Protein AF-A0A7D3X343-F1 (afdb_monomer)

pLDDT: mean 83.97, std 15.02, range [36.84, 95.81]

Structure (mmCIF, N/CA/C/O backbone):
data_AF-A0A7D3X343-F1
#
_entry.id   AF-A0A7D3X343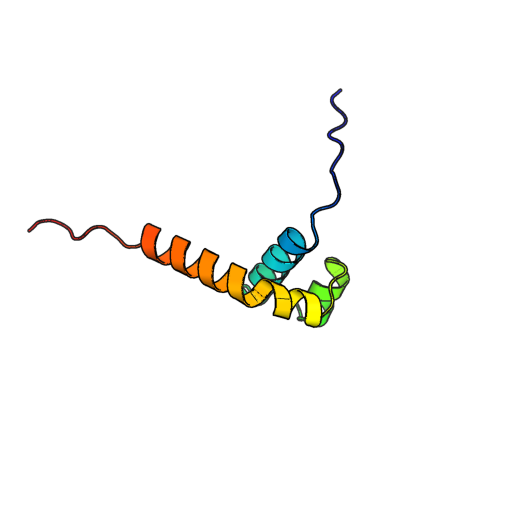-F1
#
loop_
_atom_site.group_PDB
_atom_site.id
_atom_site.type_symbol
_atom_site.label_atom_id
_atom_site.label_alt_id
_atom_site.label_comp_id
_atom_site.label_asym_id
_atom_site.label_entity_id
_atom_site.label_seq_id
_atom_site.pdbx_PDB_ins_code
_atom_site.Cartn_x
_atom_site.Cartn_y
_atom_site.Cartn_z
_atom_site.occupancy
_atom_site.B_iso_or_equiv
_atom_site.auth_seq_id
_atom_site.auth_comp_id
_atom_site.auth_asym_id
_atom_site.auth_atom_id
_atom_site.pdbx_PDB_model_num
ATOM 1 N N . MET A 1 1 ? 17.270 -24.690 16.437 1.00 36.84 1 MET A N 1
ATOM 2 C CA . MET A 1 1 ? 16.027 -23.896 16.522 1.00 36.84 1 MET A CA 1
ATOM 3 C C . MET A 1 1 ? 16.353 -22.495 16.037 1.00 36.84 1 MET A C 1
ATOM 5 O O . MET A 1 1 ? 16.945 -21.735 16.786 1.00 36.84 1 MET A O 1
ATOM 9 N N . SER A 1 2 ? 16.087 -22.200 14.765 1.00 40.72 2 SER A N 1
ATOM 10 C CA . SER A 1 2 ? 16.348 -20.876 14.194 1.00 40.72 2 SER A CA 1
ATOM 11 C C . SER A 1 2 ? 15.169 -19.972 14.523 1.00 40.72 2 SER A C 1
ATOM 13 O O . SER A 1 2 ? 14.100 -20.108 13.933 1.00 40.72 2 SER A O 1
ATOM 15 N N . THR A 1 3 ? 1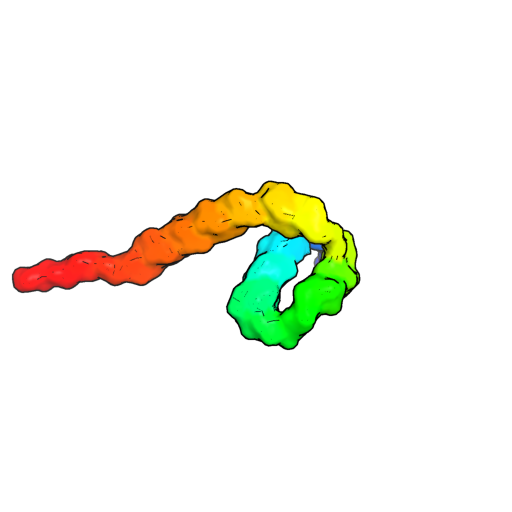5.341 -19.077 15.489 1.00 47.56 3 THR A N 1
ATOM 16 C CA . THR A 1 3 ? 14.465 -17.920 15.661 1.00 47.56 3 THR A CA 1
ATOM 17 C C . THR A 1 3 ? 14.671 -17.025 14.447 1.00 47.56 3 THR A C 1
ATOM 19 O O . THR A 1 3 ? 15.586 -16.207 14.405 1.00 47.56 3 THR A O 1
ATOM 22 N N . LEU A 1 4 ? 13.858 -17.240 13.410 1.00 51.53 4 LEU A N 1
ATOM 23 C CA . LEU A 1 4 ? 13.706 -16.290 12.319 1.00 51.53 4 LEU A CA 1
ATOM 24 C C . LEU A 1 4 ? 13.229 -14.991 12.964 1.00 51.53 4 LEU A C 1
ATOM 26 O O . LEU A 1 4 ? 12.083 -14.882 13.396 1.00 51.53 4 LEU A O 1
ATOM 30 N N . ILE A 1 5 ? 14.145 -14.042 13.116 1.00 51.91 5 ILE A N 1
ATOM 31 C CA . ILE A 1 5 ? 13.817 -12.679 13.495 1.00 51.91 5 ILE A CA 1
ATOM 32 C C . ILE A 1 5 ? 12.994 -12.155 12.318 1.00 51.91 5 ILE A C 1
ATOM 34 O O . ILE A 1 5 ? 13.556 -11.758 11.300 1.00 51.91 5 ILE A O 1
ATOM 38 N N . SER A 1 6 ? 11.665 -12.249 12.413 1.00 53.09 6 SER A N 1
ATOM 39 C CA . SER A 1 6 ? 10.754 -11.570 11.496 1.00 53.09 6 SER A CA 1
ATOM 40 C C . SER A 1 6 ? 10.987 -10.082 11.683 1.00 53.09 6 SER A C 1
ATOM 42 O O . SER A 1 6 ? 10.392 -9.456 12.561 1.00 53.09 6 SER A O 1
ATOM 44 N N . ALA A 1 7 ? 11.916 -9.526 10.908 1.00 61.41 7 ALA A N 1
ATOM 45 C CA . ALA A 1 7 ? 12.041 -8.090 10.788 1.00 61.41 7 ALA A CA 1
ATOM 46 C C . ALA A 1 7 ? 10.653 -7.555 10.395 1.00 61.41 7 ALA A C 1
ATOM 48 O O . ALA A 1 7 ? 10.017 -8.126 9.501 1.00 61.41 7 ALA A O 1
ATOM 49 N N . PRO A 1 8 ? 10.134 -6.531 11.090 1.00 73.00 8 PRO A N 1
ATOM 50 C CA . PRO A 1 8 ? 8.858 -5.949 10.719 1.00 73.00 8 PRO A CA 1
ATOM 51 C C . PRO A 1 8 ? 8.951 -5.480 9.266 1.00 73.00 8 PRO A C 1
ATOM 53 O O . PRO A 1 8 ? 9.913 -4.808 8.893 1.00 73.00 8 PRO A O 1
ATOM 56 N N . LEU A 1 9 ? 7.969 -5.877 8.452 1.00 83.44 9 LEU A N 1
ATOM 57 C CA . LEU A 1 9 ? 7.895 -5.498 7.042 1.00 83.44 9 LEU A CA 1
ATOM 58 C C . LEU A 1 9 ? 8.050 -3.981 6.894 1.00 83.44 9 LEU A C 1
ATOM 60 O O . LEU A 1 9 ? 7.493 -3.204 7.687 1.00 83.44 9 LEU A O 1
ATOM 64 N N . SER A 1 10 ? 8.780 -3.562 5.860 1.00 91.00 10 SER A N 1
ATOM 65 C CA . SER A 1 10 ? 8.935 -2.143 5.557 1.00 91.00 10 SER A CA 1
ATOM 66 C C . SER A 1 10 ? 7.567 -1.497 5.284 1.00 91.00 10 SER A C 1
ATOM 68 O O . SER A 1 10 ? 6.558 -2.177 5.068 1.00 91.00 10 SER A O 1
ATOM 70 N N . VAL A 1 11 ? 7.494 -0.166 5.355 1.00 91.75 11 VAL A N 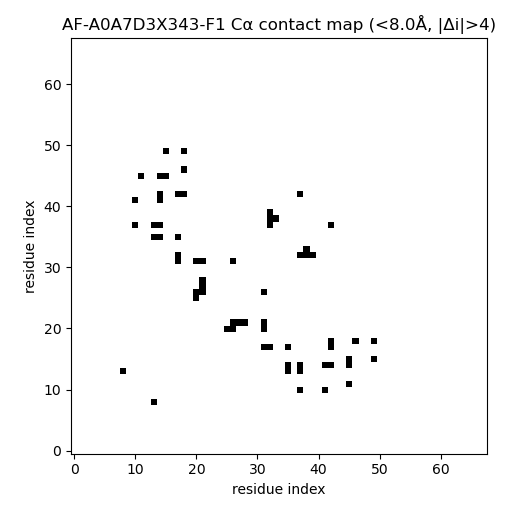1
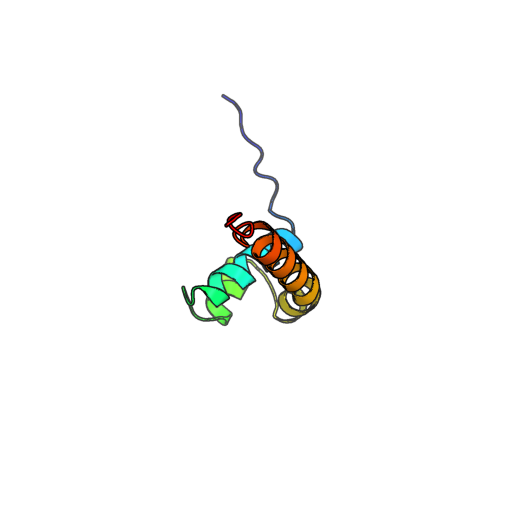ATOM 71 C CA . VAL A 1 11 ? 6.258 0.560 5.003 1.00 91.75 11 VAL A CA 1
ATOM 72 C C . VAL A 1 11 ? 5.880 0.288 3.544 1.00 91.75 11 VAL A C 1
ATOM 74 O O . VAL A 1 11 ? 4.707 0.068 3.259 1.00 91.75 11 VAL A O 1
ATOM 77 N N . GLU A 1 12 ? 6.874 0.201 2.658 1.00 93.12 12 GLU A N 1
ATOM 78 C CA . GLU A 1 12 ? 6.688 -0.120 1.243 1.00 93.12 12 GLU A CA 1
ATOM 79 C C . GLU A 1 12 ? 6.073 -1.513 1.043 1.00 93.12 12 GLU A C 1
ATOM 81 O O . GLU A 1 12 ? 5.029 -1.633 0.403 1.00 93.12 12 GLU A O 1
ATOM 86 N N . ASP A 1 13 ? 6.648 -2.553 1.658 1.00 92.25 13 ASP A N 1
ATOM 87 C CA . ASP A 1 13 ? 6.126 -3.923 1.538 1.00 92.25 13 ASP A CA 1
ATOM 88 C C . ASP A 1 13 ? 4.679 -4.008 2.030 1.00 92.25 13 ASP A C 1
ATOM 90 O O . ASP A 1 13 ? 3.812 -4.618 1.401 1.00 92.25 13 ASP A O 1
ATOM 94 N N . ARG A 1 14 ? 4.395 -3.354 3.162 1.00 93.94 14 ARG A N 1
ATOM 95 C CA . ARG A 1 14 ? 3.040 -3.290 3.714 1.00 93.94 14 ARG A CA 1
ATOM 96 C C . ARG A 1 14 ? 2.092 -2.551 2.778 1.00 93.94 14 ARG A C 1
ATOM 98 O O . ARG A 1 14 ? 0.952 -2.991 2.629 1.00 93.94 14 ARG A O 1
ATOM 105 N N . ALA A 1 15 ? 2.539 -1.471 2.137 1.00 94.88 15 ALA A N 1
ATOM 106 C CA . ALA A 1 15 ? 1.736 -0.721 1.178 1.00 94.88 15 ALA A CA 1
ATOM 107 C C . ALA A 1 15 ? 1.400 -1.564 -0.058 1.00 94.88 15 ALA A C 1
ATOM 109 O O . ALA A 1 15 ? 0.244 -1.578 -0.477 1.00 94.88 15 ALA A O 1
ATOM 110 N N . TYR A 1 16 ? 2.348 -2.336 -0.594 1.00 94.56 16 TYR A N 1
ATOM 111 C CA . TYR A 1 16 ? 2.079 -3.245 -1.714 1.00 94.56 16 TYR A CA 1
ATOM 112 C C . TYR A 1 16 ? 1.117 -4.371 -1.338 1.00 94.56 16 TYR A C 1
ATOM 114 O O . TYR A 1 16 ? 0.176 -4.646 -2.085 1.00 94.56 16 TYR A O 1
ATOM 122 N N . ILE A 1 17 ? 1.274 -4.970 -0.153 1.00 93.62 17 ILE A N 1
ATOM 123 C CA . ILE A 1 17 ? 0.326 -5.974 0.354 1.00 93.62 17 ILE A CA 1
ATOM 124 C C . ILE A 1 17 ? -1.077 -5.366 0.487 1.00 93.62 17 ILE A C 1
ATOM 126 O O . ILE A 1 17 ? -2.058 -5.973 0.053 1.00 93.62 17 ILE A O 1
ATOM 130 N N .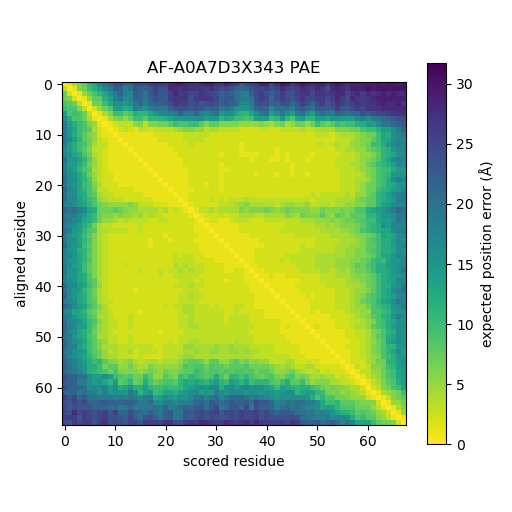 ALA A 1 18 ? -1.182 -4.153 1.033 1.00 94.44 18 ALA A N 1
ATOM 131 C CA . ALA A 1 18 ? -2.451 -3.452 1.179 1.00 94.44 18 ALA A CA 1
ATOM 132 C C . ALA A 1 18 ? -3.097 -3.121 -0.180 1.00 94.44 18 ALA A C 1
ATOM 134 O O . ALA A 1 18 ? -4.294 -3.353 -0.359 1.00 94.44 18 ALA A O 1
ATOM 135 N N . LEU A 1 19 ? -2.325 -2.636 -1.159 1.00 94.06 19 LEU A N 1
ATOM 136 C CA . LEU A 1 19 ? -2.805 -2.361 -2.522 1.00 94.06 19 LEU A CA 1
ATOM 137 C C . LEU A 1 19 ? -3.306 -3.629 -3.215 1.00 94.06 19 LEU A C 1
ATOM 139 O O . LEU A 1 19 ? -4.369 -3.615 -3.841 1.00 94.06 19 LEU A O 1
ATOM 143 N N . TYR A 1 20 ? -2.598 -4.742 -3.041 1.00 93.81 20 TYR A N 1
ATOM 144 C CA . TYR A 1 20 ? -3.022 -6.031 -3.570 1.00 93.81 20 TYR A CA 1
ATOM 145 C C . TYR A 1 20 ? -4.311 -6.541 -2.901 1.00 93.81 20 TYR A C 1
ATOM 147 O O . TYR A 1 20 ? -5.252 -6.950 -3.584 1.00 93.81 20 TYR A O 1
ATOM 155 N N . ALA A 1 21 ? -4.416 -6.450 -1.572 1.00 93.12 21 ALA A N 1
ATOM 156 C CA . ALA A 1 21 ? -5.624 -6.835 -0.836 1.00 93.12 21 ALA A CA 1
ATOM 157 C C . ALA A 1 21 ? -6.852 -5.994 -1.240 1.00 93.12 21 ALA A C 1
ATOM 159 O O . ALA A 1 21 ? -7.965 -6.521 -1.354 1.00 93.12 21 ALA A O 1
ATOM 160 N N . LEU A 1 22 ? -6.645 -4.699 -1.512 1.00 93.00 22 LEU A N 1
ATOM 161 C CA . LEU A 1 22 ? -7.669 -3.798 -2.049 1.00 93.00 22 LEU A CA 1
ATOM 162 C C . LEU A 1 22 ? -8.138 -4.233 -3.438 1.00 93.00 22 LEU A C 1
ATOM 164 O O . LEU A 1 22 ? -9.343 -4.264 -3.696 1.00 93.00 22 LEU A O 1
ATOM 168 N N . GLN A 1 23 ? -7.208 -4.600 -4.320 1.00 92.00 23 GLN A N 1
ATOM 169 C CA . GLN A 1 23 ? -7.515 -5.084 -5.667 1.00 92.00 23 GLN A CA 1
ATOM 170 C C . GLN A 1 23 ? -8.344 -6.374 -5.640 1.00 92.00 23 GLN A C 1
ATOM 172 O O . GLN A 1 23 ? -9.283 -6.520 -6.423 1.00 92.00 23 GLN A O 1
ATOM 177 N N . LEU A 1 24 ? -8.060 -7.269 -4.690 1.00 92.75 24 LEU A N 1
ATOM 178 C CA . LEU A 1 24 ? -8.829 -8.495 -4.458 1.00 92.75 24 LEU A CA 1
ATOM 179 C C . LEU A 1 24 ? -10.167 -8.269 -3.733 1.00 92.75 24 LEU A C 1
ATOM 181 O O . LEU A 1 24 ? -10.933 -9.218 -3.569 1.00 92.75 24 LEU A O 1
ATOM 185 N N . ARG A 1 25 ? -10.461 -7.038 -3.290 1.00 92.50 25 ARG A N 1
ATOM 186 C CA . ARG A 1 25 ? -11.657 -6.678 -2.505 1.00 92.50 25 ARG A CA 1
ATOM 187 C C . ARG A 1 25 ? -11.852 -7.554 -1.259 1.00 92.50 25 ARG A C 1
ATOM 189 O O . ARG A 1 25 ? -12.984 -7.849 -0.885 1.00 92.50 25 ARG A O 1
ATOM 196 N N . GLN A 1 26 ? -10.759 -7.966 -0.612 1.00 86.81 26 GLN A N 1
ATOM 197 C CA . GLN A 1 26 ? -10.824 -8.877 0.541 1.00 86.81 26 GLN A CA 1
ATOM 198 C C . GLN A 1 26 ? -11.521 -8.265 1.760 1.00 86.81 26 GLN A C 1
ATOM 200 O O . GLN A 1 26 ? -12.159 -8.978 2.530 1.00 86.81 26 GLN A O 1
ATOM 205 N N . ALA A 1 27 ? -11.395 -6.951 1.946 1.00 92.19 27 ALA A N 1
ATOM 206 C CA . ALA A 1 27 ? -11.996 -6.219 3.052 1.00 92.19 27 ALA A CA 1
ATOM 207 C C . ALA A 1 27 ? -12.214 -4.746 2.676 1.00 92.19 27 ALA A C 1
ATOM 209 O O . ALA A 1 27 ? -11.849 -4.294 1.586 1.00 92.19 27 ALA A O 1
ATOM 210 N N . SER A 1 28 ? -12.816 -3.982 3.590 1.00 93.38 28 SER A N 1
ATOM 211 C CA . SER A 1 28 ? -12.928 -2.536 3.428 1.00 93.38 28 SER A CA 1
ATOM 212 C C . SER A 1 28 ? -11.548 -1.879 3.485 1.00 93.38 28 SER A C 1
ATOM 214 O O . SER A 1 28 ? -10.638 -2.326 4.186 1.00 93.38 28 SER A O 1
ATOM 216 N N . ARG A 1 29 ? -11.404 -0.765 2.767 1.00 92.62 29 ARG A N 1
ATOM 217 C CA . ARG A 1 29 ? -10.141 -0.027 2.679 1.00 92.62 29 ARG A CA 1
ATOM 218 C C . ARG A 1 29 ? -9.582 0.380 4.038 1.00 92.62 29 ARG A C 1
ATOM 220 O O . ARG A 1 29 ? -8.399 0.206 4.302 1.00 92.62 29 ARG A O 1
ATOM 227 N N . GLN A 1 30 ? -10.462 0.838 4.919 1.00 93.81 30 GLN A N 1
ATOM 228 C CA . GLN A 1 30 ? -10.101 1.259 6.265 1.00 93.81 30 GLN A CA 1
ATOM 229 C C . GLN A 1 30 ? -9.617 0.088 7.135 1.00 93.81 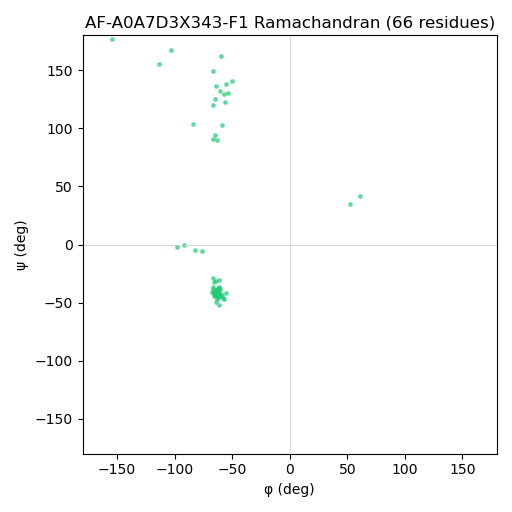30 GLN A C 1
ATOM 231 O O . GLN A 1 30 ? -8.677 0.254 7.907 1.00 93.81 30 GLN A O 1
ATOM 236 N N . ALA A 1 31 ? -10.207 -1.103 6.979 1.00 93.31 31 ALA A N 1
ATOM 237 C CA . ALA A 1 31 ? -9.774 -2.297 7.701 1.00 93.31 31 ALA A CA 1
ATOM 238 C C . ALA A 1 31 ? -8.384 -2.766 7.247 1.00 93.31 31 ALA A C 1
ATOM 240 O O . ALA A 1 31 ? -7.556 -3.118 8.083 1.00 93.31 31 ALA A O 1
ATOM 241 N N . ILE A 1 32 ? -8.110 -2.715 5.940 1.00 93.00 32 ILE A N 1
ATOM 242 C CA . ILE A 1 32 ? -6.802 -3.075 5.374 1.00 93.00 32 ILE A CA 1
ATOM 243 C C . ILE A 1 32 ? -5.725 -2.107 5.880 1.00 93.00 32 ILE A C 1
ATOM 245 O O . ILE A 1 32 ? -4.703 -2.539 6.406 1.00 93.00 32 ILE A O 1
ATOM 249 N N . LEU A 1 33 ? -5.973 -0.799 5.801 1.00 93.06 33 LEU A N 1
ATOM 250 C CA . LEU A 1 33 ? -5.047 0.216 6.311 1.00 93.06 33 LEU A CA 1
ATOM 251 C C . LEU A 1 33 ? -4.729 0.027 7.799 1.00 93.06 33 LEU A C 1
ATOM 253 O O . LEU A 1 33 ? -3.559 0.019 8.181 1.00 93.06 33 LEU A O 1
ATOM 257 N N . ALA A 1 34 ? -5.755 -0.198 8.624 1.00 93.50 34 ALA A N 1
ATOM 258 C CA . ALA A 1 34 ? -5.582 -0.435 10.054 1.00 93.50 34 ALA A CA 1
ATOM 259 C C . ALA A 1 34 ? -4.781 -1.717 10.343 1.00 93.50 34 ALA A C 1
ATOM 261 O O . ALA A 1 34 ? -3.891 -1.698 11.191 1.00 93.50 34 ALA A O 1
ATOM 262 N N . ALA A 1 35 ? -5.045 -2.807 9.615 1.00 91.06 35 ALA A N 1
ATOM 263 C CA . ALA A 1 35 ? -4.344 -4.081 9.787 1.00 91.06 35 ALA A CA 1
ATOM 264 C C . ALA A 1 35 ? -2.847 -3.993 9.450 1.00 91.06 35 ALA A C 1
ATOM 266 O O . ALA A 1 35 ? -2.033 -4.690 10.055 1.00 91.06 35 ALA A O 1
ATOM 267 N N . HIS A 1 36 ? -2.477 -3.119 8.512 1.00 89.81 36 HIS A N 1
ATOM 268 C CA . HIS A 1 36 ? -1.088 -2.918 8.097 1.00 89.81 36 HIS A CA 1
ATOM 269 C C . HIS A 1 36 ? -0.409 -1.714 8.775 1.00 89.81 36 HIS A C 1
ATOM 271 O O . HIS A 1 36 ? 0.791 -1.495 8.577 1.00 89.81 36 HIS A O 1
ATOM 277 N N . GLY A 1 37 ? -1.134 -0.967 9.615 1.00 92.81 37 GLY A N 1
ATOM 278 C CA . GLY A 1 37 ? -0.627 0.235 10.280 1.00 92.81 37 GLY A CA 1
ATOM 279 C C . GLY A 1 37 ? -0.213 1.317 9.284 1.00 92.81 37 GLY A C 1
ATOM 280 O O . GLY A 1 37 ? 0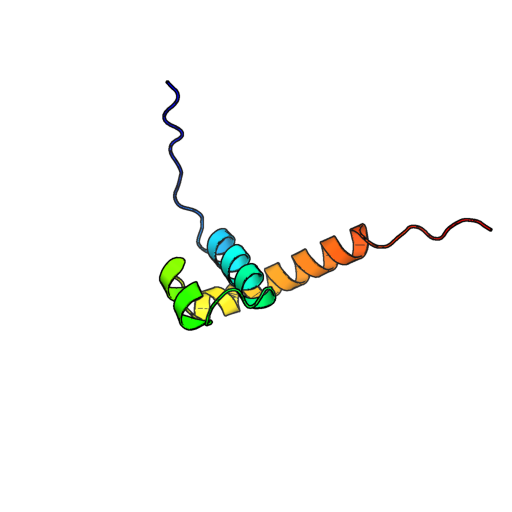.851 1.911 9.441 1.00 92.81 37 GLY A O 1
ATOM 281 N N . LEU A 1 38 ? -1.018 1.504 8.237 1.00 93.62 38 LEU A N 1
ATOM 282 C CA . LEU A 1 38 ? -0.782 2.443 7.144 1.00 93.62 38 LEU A CA 1
ATOM 283 C C . LEU A 1 38 ? -1.826 3.555 7.143 1.00 93.62 38 LEU A C 1
ATOM 285 O O . LEU A 1 38 ? -2.963 3.378 7.586 1.00 93.62 38 LEU A O 1
ATOM 289 N N . THR A 1 39 ? -1.451 4.684 6.562 1.00 95.56 39 THR A N 1
ATOM 290 C CA . THR A 1 39 ? -2.357 5.780 6.222 1.00 95.56 39 THR A CA 1
ATOM 291 C C . THR A 1 39 ? -2.671 5.786 4.724 1.00 95.56 39 THR A C 1
ATOM 293 O O . THR A 1 39 ? -2.007 5.136 3.917 1.00 95.56 39 THR A O 1
ATOM 296 N N . GLU A 1 40 ? -3.677 6.564 4.319 1.00 93.50 40 GLU A N 1
ATOM 297 C CA . GLU A 1 40 ? -3.934 6.809 2.891 1.00 93.50 40 GLU A CA 1
ATOM 298 C C . GLU A 1 40 ? -2.746 7.500 2.201 1.00 93.50 40 GLU A C 1
ATOM 300 O O . GLU A 1 40 ? -2.510 7.268 1.017 1.00 93.50 40 GLU A O 1
ATOM 305 N N . ALA A 1 41 ? -1.979 8.319 2.930 1.00 94.62 41 ALA A N 1
ATOM 306 C CA . ALA A 1 41 ? -0.799 8.980 2.385 1.00 94.62 41 ALA A CA 1
ATOM 307 C C . ALA A 1 41 ? 0.298 7.966 2.031 1.00 94.62 41 ALA A C 1
ATOM 309 O O . ALA A 1 41 ? 0.877 8.065 0.952 1.00 94.62 41 ALA A O 1
ATOM 310 N N . ASP A 1 42 ? 0.513 6.954 2.879 1.00 92.94 42 ASP A N 1
ATOM 311 C CA . ASP A 1 42 ? 1.480 5.882 2.611 1.00 92.94 42 ASP A CA 1
ATOM 312 C C . ASP A 1 42 ? 1.086 5.089 1.357 1.00 92.94 42 ASP A C 1
ATOM 314 O O . ASP A 1 42 ? 1.908 4.859 0.470 1.00 92.94 42 ASP A O 1
ATOM 318 N N . LEU A 1 43 ? -0.199 4.730 1.227 1.00 93.06 43 LEU A N 1
ATOM 319 C CA . LEU A 1 43 ? -0.705 4.076 0.014 1.00 93.06 43 LEU A CA 1
ATOM 320 C C . LEU A 1 43 ? -0.471 4.930 -1.229 1.00 93.06 43 LEU A C 1
ATOM 322 O O . LEU A 1 43 ? -0.035 4.412 -2.255 1.00 93.06 43 LEU A O 1
ATOM 326 N N . GLN A 1 44 ? -0.771 6.227 -1.149 1.00 9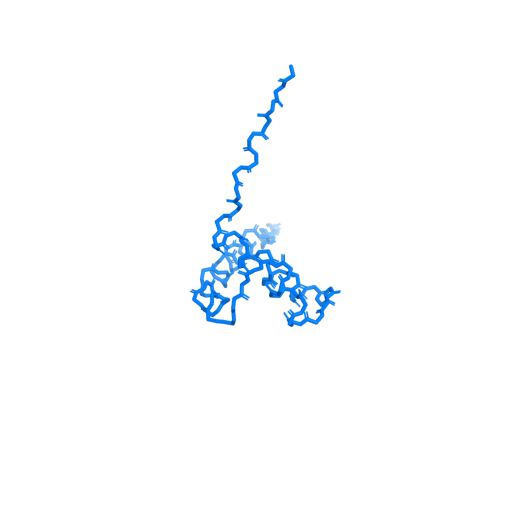4.50 44 GLN A N 1
ATOM 327 C CA . GLN A 1 44 ? -0.632 7.133 -2.281 1.00 94.50 44 GLN A CA 1
ATOM 328 C C . GLN A 1 44 ? 0.836 7.325 -2.679 1.00 94.50 44 GLN A C 1
ATOM 330 O O . GLN A 1 44 ? 1.136 7.359 -3.871 1.00 94.50 44 GLN A O 1
ATOM 335 N N . GLN A 1 45 ? 1.744 7.394 -1.704 1.00 95.81 45 GLN A N 1
ATOM 336 C CA . GLN A 1 45 ? 3.183 7.511 -1.935 1.00 95.81 45 GLN A CA 1
ATOM 337 C C . GLN A 1 45 ? 3.741 6.301 -2.695 1.00 95.81 45 GLN A C 1
ATOM 339 O O . GLN A 1 45 ? 4.537 6.469 -3.616 1.00 95.81 45 GLN A O 1
ATOM 344 N N . HIS A 1 46 ? 3.298 5.091 -2.351 1.00 94.62 46 HIS A N 1
ATOM 345 C CA . HIS A 1 46 ? 3.777 3.851 -2.974 1.00 94.62 46 HIS A CA 1
ATOM 346 C C . HIS A 1 46 ? 2.944 3.403 -4.186 1.00 94.62 46 HIS A C 1
ATOM 348 O O . HIS A 1 46 ? 3.259 2.403 -4.831 1.00 94.62 46 HIS A O 1
ATOM 354 N N . ARG A 1 47 ? 1.894 4.149 -4.548 1.00 92.81 47 ARG A N 1
ATOM 355 C CA . ARG A 1 47 ? 0.984 3.769 -5.634 1.00 92.81 47 ARG A CA 1
ATOM 356 C C . ARG A 1 47 ? 1.664 3.721 -7.001 1.00 92.81 47 ARG A C 1
ATOM 358 O O . ARG A 1 47 ? 1.390 2.803 -7.764 1.00 92.81 47 ARG A O 1
ATOM 365 N N . ALA A 1 48 ? 2.559 4.666 -7.288 1.00 93.94 48 ALA A N 1
ATOM 366 C CA . ALA A 1 48 ? 3.291 4.695 -8.554 1.00 93.94 48 ALA A CA 1
ATOM 367 C C . ALA A 1 48 ? 4.187 3.453 -8.720 1.00 93.94 48 ALA A C 1
ATOM 369 O O . ALA A 1 48 ? 4.101 2.767 -9.734 1.00 93.94 48 ALA A O 1
ATOM 370 N N . GLY A 1 49 ? 4.956 3.096 -7.684 1.00 93.94 49 GLY A N 1
ATOM 371 C CA . GLY A 1 49 ? 5.797 1.893 -7.702 1.00 93.94 49 GLY A CA 1
ATOM 372 C C . GLY A 1 49 ? 4.985 0.602 -7.850 1.00 93.94 49 GLY A C 1
ATOM 373 O O . GLY A 1 49 ? 5.368 -0.302 -8.588 1.00 93.94 49 GLY A O 1
ATOM 374 N N . TRP A 1 50 ? 3.806 0.534 -7.225 1.00 93.56 50 TRP A N 1
ATOM 375 C CA . TRP A 1 50 ? 2.883 -0.589 -7.403 1.00 93.56 50 TRP A CA 1
ATOM 376 C C . TRP A 1 50 ? 2.352 -0.711 -8.839 1.00 93.56 50 TRP A C 1
ATOM 378 O O . TRP A 1 50 ? 2.232 -1.818 -9.368 1.00 93.56 50 TRP A O 1
ATOM 388 N N . GLU A 1 51 ? 2.019 0.408 -9.482 1.00 92.69 51 GLU A N 1
ATOM 389 C CA . GLU A 1 51 ? 1.561 0.432 -10.875 1.00 92.69 51 GLU A CA 1
ATOM 390 C C . GLU A 1 51 ? 2.675 0.004 -11.842 1.00 92.69 51 GLU A C 1
ATOM 392 O O . GLU A 1 51 ? 2.423 -0.803 -12.739 1.00 92.69 51 GLU A O 1
ATOM 397 N N . GLU A 1 52 ? 3.913 0.450 -11.616 1.00 92.38 52 GLU A N 1
ATOM 398 C CA . GLU A 1 52 ? 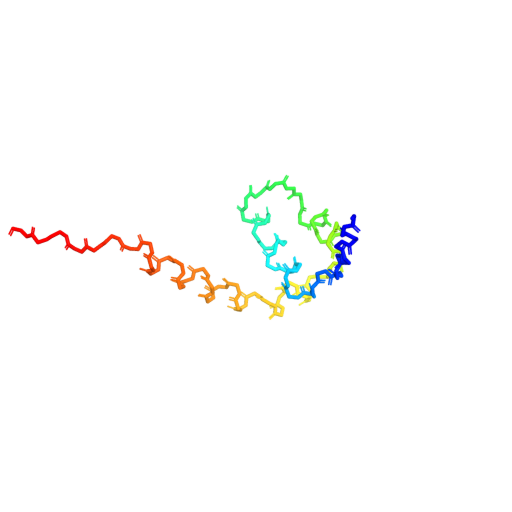5.089 -0.003 -12.372 1.00 92.38 52 GLU A CA 1
ATOM 399 C C . GLU A 1 52 ? 5.334 -1.508 -12.203 1.00 92.38 52 GLU A C 1
ATOM 401 O O . GLU A 1 52 ? 5.540 -2.223 -13.187 1.00 92.38 52 GLU A O 1
ATOM 406 N N . LEU A 1 53 ? 5.246 -2.017 -10.970 1.00 89.56 53 LEU A N 1
ATOM 407 C CA . LEU A 1 53 ? 5.420 -3.440 -10.676 1.00 89.56 53 LEU A CA 1
ATOM 408 C C . LEU A 1 53 ? 4.351 -4.287 -11.378 1.00 89.56 53 LEU A C 1
ATOM 410 O O . LEU A 1 53 ? 4.669 -5.311 -11.988 1.00 89.56 53 LEU A O 1
ATOM 414 N N . GLN A 1 54 ? 3.093 -3.843 -11.350 1.00 89.38 54 GLN A N 1
ATOM 415 C CA . GLN A 1 54 ? 2.011 -4.501 -12.083 1.00 89.38 54 GLN A CA 1
ATOM 416 C C . GLN A 1 54 ? 2.238 -4.480 -13.596 1.00 89.38 54 GLN A C 1
ATOM 418 O O . GLN A 1 54 ? 2.041 -5.507 -14.248 1.00 89.38 54 GLN A O 1
ATOM 423 N N . ALA A 1 55 ? 2.665 -3.347 -14.159 1.00 88.44 55 ALA A N 1
ATOM 424 C CA . ALA A 1 55 ? 2.951 -3.231 -15.586 1.00 88.44 55 ALA A CA 1
ATOM 425 C C . ALA A 1 55 ? 4.079 -4.182 -16.012 1.00 88.44 55 ALA A C 1
ATOM 427 O O . ALA A 1 55 ? 3.947 -4.894 -17.009 1.00 88.44 55 ALA A O 1
ATOM 428 N N . HIS A 1 56 ? 5.144 -4.273 -15.211 1.00 86.81 56 HIS A N 1
ATOM 429 C CA . HIS A 1 56 ? 6.258 -5.193 -15.455 1.00 86.81 56 HIS A CA 1
ATOM 430 C C . HIS A 1 56 ? 5.827 -6.663 -15.402 1.00 86.81 56 HIS A C 1
ATOM 432 O O . HIS A 1 56 ? 6.236 -7.482 -16.230 1.00 86.81 56 HIS A O 1
ATOM 438 N N . HIS A 1 57 ? 4.956 -7.015 -14.454 1.00 81.06 57 HIS A N 1
ATOM 439 C CA . HIS A 1 57 ? 4.378 -8.356 -14.385 1.00 81.06 57 HIS A CA 1
ATOM 440 C C . HIS A 1 57 ? 3.450 -8.659 -15.565 1.00 81.06 57 HIS A C 1
ATOM 442 O O . HIS A 1 57 ? 3.495 -9.771 -16.096 1.00 81.06 57 HIS A O 1
ATOM 448 N N . ALA A 1 58 ? 2.630 -7.699 -15.993 1.00 81.12 58 ALA A N 1
ATOM 449 C CA . ALA A 1 58 ? 1.735 -7.862 -17.133 1.00 81.12 58 ALA A CA 1
ATOM 450 C C . ALA A 1 58 ? 2.515 -8.087 -18.437 1.00 81.12 58 ALA A C 1
ATOM 452 O O . ALA A 1 58 ? 2.163 -8.979 -19.207 1.00 81.12 58 ALA A O 1
ATOM 453 N N . ASP A 1 59 ? 3.605 -7.344 -18.645 1.00 78.75 59 ASP A N 1
ATOM 454 C CA . ASP A 1 59 ? 4.468 -7.499 -19.819 1.00 78.75 59 ASP A CA 1
ATOM 455 C C . ASP A 1 59 ? 5.163 -8.868 -19.842 1.00 78.75 59 ASP A C 1
ATOM 457 O O . ASP A 1 59 ? 5.129 -9.574 -20.848 1.00 78.75 59 ASP A O 1
ATOM 461 N N . ARG A 1 60 ? 5.680 -9.330 -18.697 1.00 73.88 60 ARG A N 1
ATOM 462 C CA . ARG A 1 60 ? 6.262 -10.681 -18.573 1.00 73.88 60 ARG A CA 1
ATOM 463 C C . ARG A 1 60 ? 5.256 -11.816 -18.727 1.00 73.88 60 ARG A C 1
ATOM 465 O O . ARG A 1 60 ? 5.630 -12.909 -19.142 1.00 73.88 60 ARG A O 1
ATOM 472 N N . SER A 1 61 ? 4.001 -11.572 -18.367 1.00 71.12 61 SER A N 1
ATOM 473 C CA . SER A 1 61 ? 2.918 -12.551 -18.508 1.00 71.12 61 SER A CA 1
ATOM 474 C C . SER A 1 61 ? 2.339 -12.568 -19.924 1.00 71.12 61 SER A C 1
ATOM 476 O O . SER A 1 61 ? 1.474 -13.395 -20.221 1.00 71.12 61 SER A O 1
ATOM 478 N N . ARG A 1 62 ? 2.791 -11.662 -20.804 1.00 69.06 62 ARG A N 1
ATOM 479 C CA . ARG A 1 62 ? 2.341 -11.600 -22.188 1.00 69.06 62 ARG A CA 1
ATOM 480 C C . ARG A 1 62 ? 2.810 -12.863 -22.919 1.00 69.06 62 ARG A C 1
ATOM 482 O O . ARG A 1 62 ? 4.014 -13.106 -23.004 1.00 69.06 62 ARG A O 1
ATOM 489 N N . PRO A 1 63 ? 1.891 -13.677 -23.465 1.00 65.25 63 PRO A N 1
ATOM 490 C CA . PRO A 1 63 ? 2.280 -14.850 -24.229 1.00 65.25 63 PRO A CA 1
ATOM 491 C C . PRO A 1 63 ? 3.111 -14.415 -25.438 1.00 65.25 63 PRO A C 1
ATOM 493 O O . PRO A 1 63 ? 2.729 -13.492 -26.164 1.00 65.25 63 PRO A O 1
ATOM 496 N N . LEU A 1 64 ? 4.250 -15.083 -25.643 1.00 68.31 64 LEU A N 1
ATOM 497 C CA . LEU A 1 64 ? 5.065 -14.897 -26.839 1.00 68.31 64 LEU A CA 1
ATOM 498 C C . LEU A 1 64 ? 4.191 -15.153 -28.079 1.00 68.31 64 LEU A C 1
ATOM 500 O O . LEU A 1 64 ? 3.387 -16.095 -28.058 1.00 68.31 64 LEU A O 1
ATOM 504 N N . PRO A 1 65 ? 4.313 -14.339 -29.145 1.00 66.25 65 PRO A N 1
ATOM 505 C CA . PRO A 1 65 ? 3.599 -14.606 -30.385 1.00 66.25 65 PRO A CA 1
ATOM 506 C C . PRO A 1 65 ? 3.973 -16.014 -30.854 1.00 66.25 65 PRO A C 1
ATOM 508 O O . PRO A 1 65 ? 5.155 -16.338 -30.985 1.00 66.25 65 PRO A O 1
ATOM 511 N N . ARG A 1 66 ? 2.967 -16.879 -31.035 1.00 60.88 66 ARG A N 1
ATOM 512 C CA . ARG A 1 66 ? 3.197 -18.207 -31.605 1.00 60.88 66 ARG A CA 1
ATOM 513 C C . ARG A 1 66 ? 3.680 -18.009 -33.047 1.00 60.88 66 ARG A C 1
ATOM 515 O O . ARG A 1 66 ? 2.983 -17.314 -33.781 1.00 60.88 66 ARG A O 1
ATOM 522 N N . PRO A 1 67 ? 4.841 -18.564 -33.439 1.00 70.75 67 PRO A N 1
ATOM 523 C CA . PRO A 1 67 ? 5.231 -18.577 -34.840 1.00 70.75 67 PRO A CA 1
ATOM 524 C C . PRO A 1 67 ? 4.225 -19.429 -35.625 1.00 70.75 67 PRO A C 1
ATOM 526 O O . PRO A 1 67 ? 3.783 -20.469 -35.127 1.00 70.75 67 PRO A O 1
ATOM 529 N N . GLU A 1 68 ? 3.832 -18.921 -36.791 1.00 65.88 68 GLU A N 1
ATOM 530 C CA . GLU A 1 68 ? 2.862 -19.520 -37.721 1.00 65.88 68 GLU A CA 1
ATOM 531 C C . GLU A 1 68 ? 3.471 -20.682 -38.513 1.00 65.88 68 GLU A C 1
ATOM 533 O O . GLU A 1 68 ? 4.674 -20.593 -38.858 1.00 65.88 68 GLU A O 1
#

Sequence (68 aa):
MSTLISAPLSVEDRAYIALYALQLRQASRQAILAAHGLTEADLQQHRAGWEELQAHHADRSRPLPRPE

Solvent-accessible surface area (backbone atoms only — not comparable to full-atom values): 4263 Å² total; per-residue (Å²): 135,84,80,75,78,76,70,78,74,51,72,64,59,42,34,51,53,44,54,51,42,53,74,69,59,75,60,56,70,69,58,45,28,60,76,60,75,50,53,74,65,54,42,58,69,45,41,62,62,48,51,51,52,51,52,55,51,51,58,72,65,51,78,76,82,77,84,130

Secondary structure (DSSP, 8-state):
------PPPPHHHHHHHHHHHHHTT-S-HHHHHHHHT--HHHHHHHHHHHHHHHHHHHHHTSPPPPP-

Radius of gyration: 16.19 Å; Cα contacts (8 Å, |Δi|>4): 33; chains: 1; bounding box: 29×33×54 Å

Foldseek 3Di:
DDPPPPDQDDLLVLLLVLVVCVVVPVDDSVVSCVVSVHDPVSNVVNVVVSVVVVVVVVVVPDDDPDDD

Nearest PDB structures (foldseek):
  7bhy-assembly2_C-2  TM=4.720E-01  e=1.891E+00  Bacillus subtilis subsp. subtilis str. 168
  7bhy-assembly1_A  TM=4.451E-01  e=2.965E+00  Bacillus subtilis subsp. subtilis str. 168
  7ng0-assembly1_A-2  TM=5.830E-01  e=4.360E+00  Geobacillus thermoleovorans CCB_US3_UF5
  7bhy-assembly1_B  TM=4.377E-01  e=3.596E+00  Bacillus subtilis subsp. subtilis str. 168

Mean predicted aligned error: 8.24 Å